Protein AF-A0A3A4ZRZ1-F1 (afdb_monomer_lite)

Sequence (137 aa):
MSGRLPEDVTNHIAVVASYLNRLGYEAIIPQITGAQTPGVPIPANLHELNSEIYASCRNGVRMCDVLFADLTADVPVSIGCDHEIAWAREWGKRIVIAAGLDSPYRHAFILAETDMMLDTRFQAFEYFKDYFKCGSR

Secondary structure (DSSP, 8-state):
------HHHHHHHHHHHHHHHHTT----PPP--STTSTTSPPPTTHHHHHHHHHHHHHHHHHH-SEEEEE--SSS---HHHHHHHHHHHHTT-EEEEE--TT-TT-SHHHHHH-SEEESSHHHHHHHHHHHHHHS--

pLDDT: mean 80.12, std 17.61, range [30.17, 97.62]

Foldseek 3Di:
DLDPPPPVNVVVLVVLCVLLVVLVDHDDDQDDDDCRDPPRPNPPCVPVVVVVSLVSLLVSLLPDQEDEAEQCDPDPDDPVVLVSLVSNQVNVHAYEYADAPPGPCPDPSNVVSHPYYHRHPVVVSVVSNVVVVVPPD

Structure (mmCIF, N/CA/C/O backbone):
data_AF-A0A3A4ZRZ1-F1
#
_entry.id   AF-A0A3A4ZRZ1-F1
#
loop_
_atom_site.group_PDB
_atom_site.id
_atom_site.type_symbol
_atom_site.label_atom_id
_atom_site.label_alt_id
_atom_site.label_comp_id
_atom_site.label_asym_id
_atom_site.label_entity_id
_atom_site.label_seq_id
_atom_site.pdbx_PDB_ins_code
_atom_site.Cartn_x
_atom_site.Cartn_y
_atom_site.Cartn_z
_atom_site.occupancy
_atom_site.B_iso_or_equiv
_atom_site.auth_seq_id
_atom_site.auth_comp_id
_atom_site.auth_asym_id
_atom_site.auth_atom_id
_atom_site.pdbx_PDB_model_num
ATOM 1 N N . MET A 1 1 ? 8.634 -4.375 -21.092 1.00 30.17 1 MET A N 1
ATOM 2 C CA . MET A 1 1 ? 8.647 -2.945 -21.466 1.00 30.17 1 MET A CA 1
ATOM 3 C C . MET A 1 1 ? 9.086 -2.169 -20.234 1.00 30.17 1 MET A C 1
ATOM 5 O O . MET A 1 1 ? 8.353 -2.173 -19.258 1.00 30.17 1 MET A O 1
ATOM 9 N N . SER A 1 2 ? 10.307 -1.628 -20.225 1.00 38.94 2 SER A N 1
ATOM 10 C CA . SER A 1 2 ? 10.837 -0.813 -19.122 1.00 38.94 2 SER A CA 1
ATOM 11 C C . SER A 1 2 ? 10.238 0.590 -19.223 1.00 38.94 2 SER A C 1
ATOM 13 O O . SER A 1 2 ? 10.714 1.425 -19.994 1.00 38.94 2 SER A O 1
ATOM 15 N N . GLY A 1 3 ? 9.112 0.798 -18.548 1.00 31.55 3 GLY A N 1
ATOM 16 C CA . GLY A 1 3 ? 8.435 2.086 -18.508 1.00 31.55 3 GLY A CA 1
ATOM 17 C C . GLY A 1 3 ? 9.064 2.960 -17.436 1.00 31.55 3 GLY A C 1
ATOM 18 O O . GLY A 1 3 ? 9.292 2.489 -16.327 1.00 31.55 3 GLY A O 1
ATOM 19 N N . ARG A 1 4 ? 9.319 4.232 -17.763 1.00 36.66 4 ARG A N 1
ATOM 20 C CA . ARG A 1 4 ? 9.483 5.295 -16.760 1.00 36.66 4 ARG A CA 1
ATOM 21 C C . ARG A 1 4 ? 8.481 5.060 -15.631 1.00 36.66 4 ARG A C 1
ATOM 23 O O . ARG A 1 4 ? 7.328 4.766 -15.934 1.00 36.66 4 ARG A O 1
ATOM 30 N N . LEU A 1 5 ? 8.868 5.287 -14.379 1.00 40.72 5 LEU A N 1
ATOM 31 C CA . LEU A 1 5 ? 7.861 5.725 -13.420 1.00 40.72 5 LEU A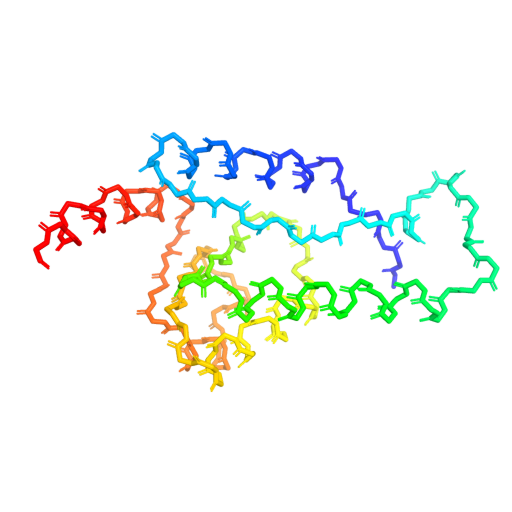 CA 1
ATOM 32 C C . LEU A 1 5 ? 7.418 7.108 -13.914 1.00 40.72 5 LEU A C 1
ATOM 34 O O . LEU A 1 5 ? 8.275 7.990 -14.030 1.00 40.72 5 LEU A O 1
ATOM 38 N N . PRO A 1 6 ? 6.155 7.283 -14.338 1.00 45.28 6 PRO A N 1
ATOM 39 C CA . PRO A 1 6 ? 5.662 8.588 -14.757 1.00 45.28 6 PRO A CA 1
ATOM 40 C C . PRO A 1 6 ? 5.945 9.617 -13.655 1.00 45.28 6 PRO A C 1
ATOM 42 O O . PRO A 1 6 ? 5.890 9.265 -12.476 1.00 45.28 6 PRO A O 1
ATOM 45 N N . GLU A 1 7 ? 6.226 10.880 -13.999 1.00 45.25 7 GLU A N 1
ATOM 46 C CA . GLU A 1 7 ? 6.301 11.977 -13.007 1.00 45.25 7 GLU A CA 1
ATOM 47 C C . GLU A 1 7 ? 5.064 11.982 -12.084 1.00 45.25 7 GLU A C 1
ATOM 49 O O . GLU A 1 7 ? 5.140 12.327 -10.904 1.00 45.25 7 GLU A O 1
ATOM 54 N N . ASP A 1 8 ? 3.947 11.484 -12.609 1.00 54.53 8 ASP A N 1
ATOM 55 C CA . ASP A 1 8 ? 2.673 11.208 -11.961 1.00 54.53 8 ASP A CA 1
ATOM 56 C C . ASP A 1 8 ? 2.802 10.300 -10.722 1.00 54.53 8 ASP A C 1
ATOM 58 O O . ASP A 1 8 ? 2.122 10.547 -9.731 1.00 54.53 8 ASP A O 1
ATOM 62 N N . VAL A 1 9 ? 3.690 9.294 -10.721 1.00 55.94 9 VAL A N 1
ATOM 63 C CA . VAL A 1 9 ? 3.892 8.366 -9.586 1.00 55.94 9 VAL A CA 1
ATOM 64 C C . VAL A 1 9 ? 4.636 9.035 -8.441 1.00 55.94 9 VAL A C 1
ATOM 66 O O . VAL A 1 9 ? 4.231 8.910 -7.288 1.00 55.94 9 VAL A O 1
ATOM 69 N N . THR A 1 10 ? 5.703 9.779 -8.737 1.00 61.59 10 THR A N 1
ATOM 70 C CA . THR A 1 10 ? 6.454 10.512 -7.706 1.00 61.59 10 THR A CA 1
ATOM 71 C C . THR A 1 10 ? 5.575 11.594 -7.080 1.00 61.59 10 THR A C 1
ATOM 73 O O . THR A 1 10 ? 5.542 11.734 -5.856 1.00 61.59 10 THR A O 1
ATOM 76 N N . ASN A 1 11 ? 4.793 12.302 -7.902 1.00 70.69 11 ASN A N 1
ATOM 77 C CA . ASN A 1 11 ? 3.791 13.253 -7.423 1.00 70.69 11 ASN A CA 1
ATOM 78 C C . ASN A 1 11 ? 2.702 12.560 -6.593 1.00 70.69 11 ASN A C 1
ATOM 80 O O . ASN A 1 11 ? 2.311 13.070 -5.545 1.00 70.69 11 ASN A O 1
ATOM 84 N N . HIS A 1 12 ? 2.241 11.384 -7.015 1.00 77.19 12 HIS A N 1
ATOM 85 C CA . HIS A 1 12 ? 1.236 10.605 -6.300 1.00 77.19 12 HIS A CA 1
ATOM 86 C C . HIS A 1 12 ? 1.719 10.177 -4.905 1.00 77.19 12 HIS A C 1
ATOM 88 O O . HIS A 1 12 ? 1.043 10.458 -3.914 1.00 77.19 12 HIS A O 1
ATOM 94 N N . ILE A 1 13 ? 2.910 9.581 -4.808 1.00 80.19 13 ILE A N 1
ATOM 95 C CA . ILE A 1 13 ? 3.507 9.153 -3.535 1.00 80.19 13 ILE A CA 1
ATOM 96 C C . ILE A 1 13 ? 3.734 10.356 -2.615 1.00 80.19 13 ILE A C 1
ATOM 98 O O . ILE A 1 13 ? 3.407 10.295 -1.431 1.00 80.19 13 ILE A O 1
ATOM 102 N N . ALA A 1 14 ? 4.229 11.475 -3.153 1.00 81.12 14 ALA A N 1
ATOM 103 C CA . ALA A 1 14 ? 4.433 12.695 -2.378 1.00 81.12 14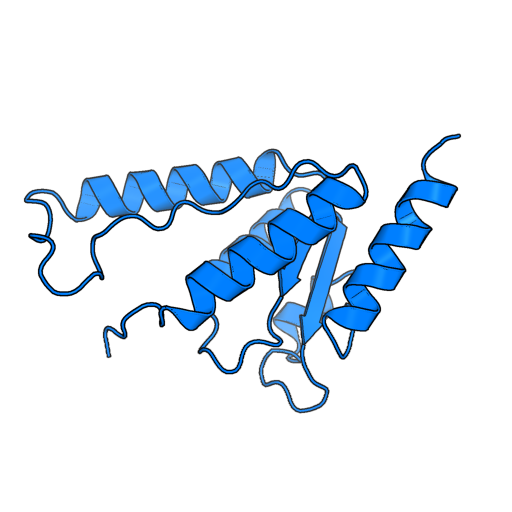 ALA A CA 1
ATOM 104 C C . ALA A 1 14 ? 3.114 13.265 -1.824 1.00 81.12 14 ALA A C 1
ATOM 106 O O . ALA A 1 14 ? 3.065 13.690 -0.669 1.00 81.12 14 ALA A O 1
ATOM 107 N N . VAL A 1 15 ? 2.033 13.244 -2.612 1.00 83.62 15 VAL A N 1
ATOM 108 C CA . VAL A 1 15 ? 0.698 13.683 -2.171 1.00 83.62 15 VAL A CA 1
ATOM 109 C C . VAL A 1 15 ? 0.165 12.783 -1.058 1.00 83.62 15 VAL A C 1
ATOM 111 O O . VAL A 1 15 ? -0.297 13.295 -0.036 1.00 83.62 15 VAL A O 1
ATOM 114 N N . VAL A 1 16 ? 0.260 11.462 -1.226 1.00 87.25 16 VAL A N 1
ATOM 115 C CA . VAL A 1 16 ? -0.173 10.483 -0.217 1.00 87.25 16 VAL A CA 1
ATOM 116 C C . VAL A 1 16 ? 0.616 10.658 1.079 1.00 87.25 16 VAL A C 1
ATOM 118 O O . VAL A 1 16 ? 0.016 10.840 2.138 1.00 87.25 16 VAL A O 1
ATOM 121 N N . ALA A 1 17 ? 1.947 10.691 0.999 1.00 87.81 17 ALA A N 1
ATOM 122 C CA . ALA A 1 17 ? 2.809 10.873 2.160 1.00 87.81 17 ALA A CA 1
ATOM 123 C C . ALA A 1 17 ? 2.546 12.211 2.866 1.00 87.81 17 ALA A C 1
ATOM 125 O O . ALA A 1 17 ? 2.420 12.250 4.086 1.00 87.81 17 ALA A O 1
ATOM 126 N N . SER A 1 18 ? 2.392 13.308 2.115 1.00 88.00 18 SER A N 1
ATOM 127 C CA . SER A 1 18 ? 2.078 14.619 2.694 1.00 88.00 18 SER A CA 1
ATOM 128 C C . SER A 1 18 ? 0.754 14.602 3.459 1.00 88.00 18 SER A C 1
ATOM 130 O O . SER A 1 18 ? 0.665 15.180 4.543 1.00 88.00 18 SER A O 1
ATOM 132 N N . TYR A 1 19 ? -0.266 13.928 2.924 1.00 88.81 19 TYR A N 1
ATOM 133 C CA . TYR A 1 19 ? -1.558 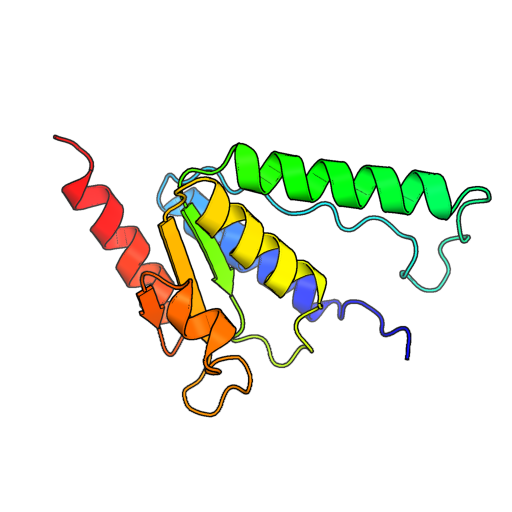13.815 3.591 1.00 88.81 19 TYR A CA 1
ATOM 134 C C . TYR A 1 19 ? -1.471 12.968 4.866 1.00 88.81 19 TYR A C 1
ATOM 136 O O . TYR A 1 19 ? -1.911 13.415 5.924 1.00 88.81 19 TYR A O 1
ATOM 144 N N . LEU A 1 20 ? -0.856 11.785 4.796 1.00 89.69 20 LEU A N 1
ATOM 145 C CA . LEU A 1 20 ? -0.685 10.902 5.954 1.00 89.69 20 LEU A CA 1
ATOM 146 C C . LEU A 1 20 ? 0.148 11.567 7.061 1.00 89.69 20 LEU A C 1
ATOM 148 O O . LEU A 1 20 ? -0.234 11.514 8.229 1.00 89.69 20 LEU A O 1
ATOM 152 N N . ASN A 1 21 ? 1.202 12.300 6.699 1.00 89.06 21 ASN A N 1
ATOM 153 C CA . ASN A 1 21 ? 2.001 13.066 7.656 1.00 89.06 21 ASN A CA 1
ATOM 154 C C . ASN A 1 21 ? 1.173 14.148 8.369 1.00 89.06 21 ASN A C 1
ATOM 156 O O . ASN A 1 21 ? 1.334 14.362 9.569 1.00 89.06 21 ASN A O 1
ATOM 160 N N . ARG A 1 22 ? 0.235 14.810 7.673 1.00 88.88 22 ARG A N 1
ATOM 161 C CA . ARG A 1 22 ? -0.690 15.779 8.301 1.00 88.88 22 ARG A CA 1
ATOM 162 C C . ARG A 1 22 ? -1.670 15.126 9.273 1.00 88.88 22 ARG A C 1
ATOM 164 O O . ARG A 1 22 ? -2.161 15.807 10.168 1.00 88.88 22 ARG A O 1
ATOM 171 N N . LEU A 1 23 ? -1.956 13.839 9.094 1.00 87.50 23 LEU A N 1
ATOM 172 C CA . LEU A 1 23 ? -2.756 13.045 10.024 1.00 87.50 23 LEU A CA 1
ATOM 173 C C . LEU A 1 23 ? -1.940 12.491 11.206 1.00 87.50 23 LEU A C 1
ATOM 175 O O . LEU A 1 23 ? -2.525 11.872 12.087 1.00 87.50 23 LEU A O 1
ATOM 179 N N . GLY A 1 24 ? -0.624 12.728 11.253 1.00 89.56 24 GLY A N 1
ATOM 180 C CA . GLY A 1 24 ? 0.254 12.266 12.332 1.00 89.56 24 GLY A CA 1
ATOM 181 C C . GLY A 1 24 ? 0.911 10.905 12.090 1.00 89.56 24 GLY A C 1
ATOM 182 O O . GLY A 1 24 ? 1.534 10.377 13.006 1.00 89.56 24 GLY A O 1
ATOM 183 N N . TYR A 1 25 ? 0.795 10.337 10.887 1.00 89.81 25 TYR A N 1
ATOM 184 C CA . TYR A 1 25 ? 1.547 9.138 10.506 1.00 89.81 25 TYR A CA 1
ATOM 185 C C . TYR A 1 25 ? 2.976 9.491 10.096 1.00 89.81 25 TYR A C 1
ATOM 187 O O . TYR A 1 25 ? 3.223 10.558 9.541 1.00 89.81 25 TYR A O 1
ATOM 195 N N . GLU A 1 26 ? 3.905 8.562 10.299 1.00 91.56 26 GLU A N 1
ATOM 196 C CA . GLU A 1 26 ? 5.225 8.609 9.675 1.00 91.56 26 GLU A CA 1
ATOM 197 C C . GLU A 1 26 ? 5.202 7.764 8.395 1.00 91.56 26 GLU A C 1
ATOM 199 O O . GLU A 1 26 ? 5.070 6.540 8.443 1.00 91.56 26 GLU A O 1
ATOM 204 N N . ALA A 1 27 ? 5.282 8.413 7.231 1.00 89.38 27 ALA A N 1
ATOM 205 C CA . ALA A 1 27 ? 5.285 7.713 5.950 1.00 89.38 27 ALA A CA 1
ATOM 206 C C . ALA A 1 27 ? 6.681 7.159 5.603 1.00 89.38 27 ALA A C 1
ATOM 208 O O . ALA A 1 27 ? 7.596 7.918 5.278 1.00 89.38 27 ALA A O 1
ATOM 209 N N . ILE A 1 28 ? 6.821 5.829 5.588 1.00 88.88 28 ILE A N 1
ATOM 210 C CA . ILE A 1 28 ? 7.985 5.144 5.008 1.00 88.88 28 ILE A CA 1
ATOM 211 C C . ILE A 1 28 ? 7.753 5.010 3.503 1.00 88.88 28 ILE A C 1
ATOM 213 O O . ILE A 1 28 ? 6.900 4.243 3.060 1.00 88.88 28 ILE A O 1
ATOM 217 N N . ILE A 1 29 ? 8.504 5.774 2.714 1.00 85.06 29 ILE A N 1
ATOM 218 C CA . ILE A 1 29 ? 8.380 5.783 1.256 1.00 85.06 29 ILE A CA 1
ATOM 219 C C . ILE A 1 29 ? 9.409 4.810 0.657 1.00 85.06 29 ILE A C 1
ATOM 221 O O . ILE A 1 29 ? 10.592 4.926 0.991 1.00 85.06 29 ILE A O 1
ATOM 225 N N . PRO A 1 30 ? 9.005 3.879 -0.231 1.00 77.94 30 PRO A N 1
ATOM 226 C CA . PRO A 1 30 ? 9.936 2.992 -0.922 1.00 77.94 30 PRO A CA 1
ATOM 227 C C . PRO A 1 30 ? 11.035 3.774 -1.648 1.00 77.94 30 PRO A C 1
ATOM 229 O O . PRO A 1 30 ? 10.779 4.829 -2.235 1.00 77.94 30 PRO A O 1
ATOM 232 N N . GLN A 1 31 ? 12.266 3.259 -1.637 1.00 69.06 31 GLN A N 1
ATOM 233 C CA . GLN A 1 31 ? 13.336 3.871 -2.418 1.00 69.06 31 GLN A CA 1
ATOM 234 C C . GLN A 1 31 ? 13.083 3.679 -3.912 1.00 69.06 31 GLN A C 1
ATOM 236 O O . GLN A 1 31 ? 13.009 2.560 -4.413 1.00 69.06 31 GLN A O 1
ATOM 241 N N . ILE A 1 32 ? 13.019 4.798 -4.630 1.00 63.22 32 ILE A N 1
ATOM 242 C CA . ILE A 1 32 ? 12.894 4.834 -6.084 1.00 63.22 32 ILE A CA 1
ATOM 243 C C . ILE A 1 32 ? 14.219 5.338 -6.663 1.00 63.22 32 ILE A C 1
ATOM 245 O O . ILE A 1 32 ? 14.354 6.510 -7.011 1.00 63.22 32 ILE A O 1
ATOM 249 N N . THR A 1 33 ? 15.249 4.497 -6.725 1.00 51.91 33 THR A N 1
ATOM 250 C CA . THR A 1 33 ? 16.548 4.902 -7.288 1.00 51.91 33 THR A CA 1
ATOM 251 C C . THR A 1 33 ? 16.711 4.464 -8.746 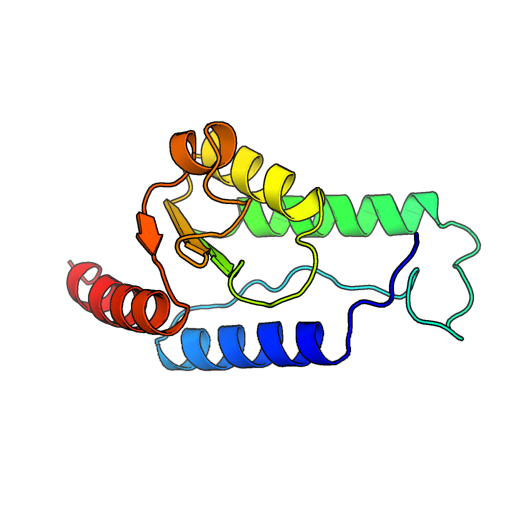1.00 51.91 33 THR A C 1
ATOM 253 O O . THR A 1 33 ? 16.917 3.299 -9.065 1.00 51.91 33 THR A O 1
ATOM 256 N N . GLY A 1 34 ? 16.655 5.458 -9.641 1.00 45.97 34 GLY A N 1
ATOM 257 C CA . GLY A 1 34 ? 17.611 5.742 -10.729 1.00 45.97 34 GLY A CA 1
ATOM 258 C C . GLY A 1 34 ? 17.816 4.769 -11.898 1.00 45.97 34 GLY A C 1
ATOM 259 O O . GLY A 1 34 ? 18.041 5.241 -13.008 1.00 45.97 34 GLY A O 1
ATOM 260 N N . ALA A 1 35 ? 17.726 3.449 -11.724 1.00 45.00 35 ALA A N 1
ATOM 261 C CA . ALA A 1 35 ? 18.036 2.494 -12.798 1.00 45.00 35 ALA A CA 1
ATOM 262 C C . ALA A 1 35 ? 17.031 2.520 -13.967 1.00 45.00 35 ALA A C 1
ATOM 264 O O . ALA A 1 35 ? 17.291 1.930 -15.014 1.00 45.00 35 ALA A O 1
ATOM 265 N N . GLN A 1 36 ? 15.894 3.207 -13.805 1.00 48.25 36 GLN A N 1
ATOM 266 C CA . GLN A 1 36 ? 14.868 3.357 -14.842 1.00 48.25 36 GLN A CA 1
ATOM 267 C C . GLN A 1 36 ? 14.600 4.812 -15.251 1.00 48.25 36 GLN A C 1
ATOM 269 O O . GLN A 1 36 ? 13.677 5.068 -16.025 1.00 48.25 36 GLN A O 1
ATOM 274 N N . THR A 1 37 ? 15.402 5.773 -14.780 1.00 45.22 37 THR A N 1
ATOM 275 C CA . THR A 1 37 ? 15.273 7.176 -15.194 1.00 45.22 37 THR A CA 1
ATOM 276 C C . THR A 1 37 ? 16.051 7.391 -16.498 1.00 45.22 37 THR A C 1
ATOM 278 O O . THR A 1 37 ? 17.275 7.250 -16.503 1.00 45.22 37 THR A O 1
ATOM 281 N N . PRO A 1 38 ? 15.402 7.732 -17.627 1.00 45.22 38 PRO A N 1
ATOM 282 C CA . PRO A 1 38 ? 16.106 7.925 -18.893 1.00 45.22 38 PRO A CA 1
ATOM 283 C C . PRO A 1 38 ? 17.145 9.042 -18.781 1.00 45.22 38 PRO A C 1
ATOM 285 O O . PRO A 1 38 ? 16.823 10.143 -18.345 1.00 45.22 38 PRO A O 1
ATOM 288 N N . GLY A 1 39 ? 18.383 8.760 -19.187 1.00 54.78 39 GLY A N 1
ATOM 289 C CA . GLY A 1 39 ? 19.499 9.707 -19.102 1.00 54.78 39 GLY A CA 1
ATOM 290 C C . GLY A 1 39 ? 20.320 9.612 -17.813 1.00 54.78 39 GLY A C 1
ATOM 291 O O . GLY A 1 39 ? 21.388 10.216 -17.748 1.00 54.78 39 GLY A O 1
ATOM 292 N N . VAL A 1 40 ? 19.889 8.817 -16.827 1.00 56.78 40 VAL A N 1
ATOM 293 C CA . VAL A 1 40 ? 20.760 8.402 -15.721 1.00 56.78 40 VAL A CA 1
ATOM 294 C C . VAL A 1 40 ? 21.581 7.200 -16.198 1.00 56.78 40 VAL A C 1
ATOM 296 O O . VAL A 1 40 ? 20.997 6.230 -16.688 1.00 56.78 40 VAL A O 1
ATOM 299 N N . PRO A 1 41 ? 22.923 7.242 -16.110 1.00 60.91 41 PRO A N 1
ATOM 300 C CA . PRO A 1 41 ? 23.751 6.091 -16.437 1.00 60.91 41 PRO A CA 1
ATOM 301 C C . PRO A 1 41 ? 23.301 4.876 -15.626 1.00 60.91 41 PRO A C 1
ATOM 303 O O . PRO A 1 41 ? 23.197 4.953 -14.401 1.00 60.91 41 PRO A O 1
ATOM 306 N N . ILE A 1 42 ? 23.046 3.757 -16.309 1.00 64.62 42 ILE A N 1
ATOM 307 C CA . ILE A 1 42 ? 22.808 2.484 -15.627 1.00 64.62 42 ILE A CA 1
ATOM 308 C C . ILE A 1 42 ? 24.063 2.204 -14.791 1.00 64.62 42 ILE A C 1
ATOM 310 O O . ILE A 1 42 ? 25.166 2.214 -15.350 1.00 64.62 42 ILE A O 1
ATOM 314 N N . PRO A 1 43 ? 23.934 1.993 -13.471 1.00 66.81 43 PRO A N 1
ATOM 315 C CA . PRO A 1 43 ? 25.091 1.738 -12.636 1.00 66.81 43 PRO A CA 1
ATOM 316 C C . PRO A 1 43 ? 25.836 0.505 -13.143 1.00 66.81 43 PRO A C 1
ATOM 318 O O . PRO A 1 43 ? 25.219 -0.484 -13.542 1.00 66.81 43 PRO A O 1
ATOM 321 N N . ALA A 1 44 ? 27.169 0.548 -13.077 1.00 69.69 44 ALA A N 1
ATOM 322 C CA . ALA A 1 44 ? 28.021 -0.568 -13.484 1.00 69.69 44 ALA A CA 1
ATOM 323 C C . ALA A 1 44 ? 27.675 -1.876 -12.744 1.00 69.69 44 ALA A C 1
ATOM 325 O O . ALA A 1 44 ? 27.902 -2.957 -13.281 1.00 69.69 44 ALA A O 1
ATOM 326 N N . ASN A 1 45 ? 27.075 -1.773 -11.550 1.00 79.06 45 ASN A N 1
ATOM 327 C CA . ASN A 1 45 ? 26.579 -2.904 -10.780 1.00 79.06 45 ASN A CA 1
ATOM 328 C C . ASN A 1 45 ? 25.062 -2.833 -10.533 1.00 79.06 45 ASN A C 1
ATOM 330 O O . ASN A 1 45 ? 24.585 -2.596 -9.424 1.00 79.06 45 ASN A O 1
ATOM 334 N N . LEU A 1 46 ? 24.282 -3.035 -11.599 1.00 76.75 46 LEU A N 1
ATOM 335 C CA . LEU A 1 46 ? 22.816 -3.062 -11.542 1.00 76.75 46 LEU A CA 1
ATOM 336 C C . LEU A 1 46 ? 22.272 -4.118 -10.558 1.00 76.75 46 LEU A C 1
ATOM 338 O O . LEU A 1 46 ? 21.211 -3.925 -9.970 1.00 76.75 46 LEU A O 1
ATOM 342 N N . HIS A 1 47 ? 22.984 -5.233 -10.377 1.00 77.88 47 HIS A N 1
ATOM 343 C CA . HIS A 1 47 ? 22.569 -6.298 -9.465 1.00 77.88 47 HIS A CA 1
ATOM 344 C C . HIS A 1 47 ? 22.646 -5.867 -7.996 1.00 77.88 47 HIS A C 1
ATOM 346 O O . HIS A 1 47 ? 21.694 -6.099 -7.248 1.00 77.88 47 HIS A O 1
ATOM 352 N N . GLU A 1 48 ? 23.737 -5.210 -7.595 1.00 79.31 48 GLU A N 1
ATOM 353 C CA . GLU A 1 48 ? 23.884 -4.661 -6.241 1.00 79.31 48 GLU A CA 1
ATOM 354 C C . GLU A 1 48 ? 22.830 -3.590 -5.965 1.00 79.31 48 GLU A C 1
ATOM 356 O O . GLU A 1 48 ? 22.112 -3.705 -4.974 1.00 79.31 48 GLU A O 1
ATOM 361 N N . LEU A 1 49 ? 22.628 -2.638 -6.886 1.00 78.94 49 LEU A N 1
ATOM 362 C CA . LEU A 1 49 ? 21.599 -1.606 -6.717 1.00 78.94 49 LEU A CA 1
ATOM 363 C C . LEU A 1 49 ? 20.196 -2.214 -6.548 1.00 78.94 49 LEU A C 1
ATOM 365 O O . LEU A 1 49 ? 19.456 -1.832 -5.645 1.00 78.94 49 LEU A O 1
ATOM 369 N N . ASN A 1 50 ? 19.819 -3.180 -7.391 1.00 81.94 50 ASN A N 1
ATOM 370 C CA . ASN A 1 50 ? 18.514 -3.836 -7.272 1.00 81.94 50 ASN A CA 1
ATOM 371 C C . ASN A 1 50 ? 18.379 -4.609 -5.950 1.00 81.94 50 ASN A C 1
ATOM 373 O O . ASN A 1 50 ? 17.293 -4.652 -5.375 1.00 81.94 50 ASN A O 1
ATOM 377 N N . SER A 1 51 ? 19.471 -5.199 -5.458 1.00 82.88 51 SER A N 1
ATOM 378 C CA . SER A 1 51 ? 19.498 -5.906 -4.173 1.00 82.88 51 SER A CA 1
ATOM 379 C C . SER A 1 51 ? 19.340 -4.947 -2.991 1.00 82.88 51 SER A C 1
ATOM 381 O O . SER A 1 51 ? 18.613 -5.257 -2.048 1.00 82.88 51 SER A O 1
ATOM 383 N N . GLU A 1 52 ? 19.956 -3.766 -3.056 1.00 83.12 52 GLU A N 1
ATOM 384 C CA . GLU A 1 52 ? 19.797 -2.704 -2.058 1.00 83.12 52 GLU A CA 1
ATOM 385 C C . GLU A 1 52 ? 18.370 -2.150 -2.041 1.00 83.12 52 GLU A C 1
ATOM 387 O O . GLU A 1 52 ? 17.778 -2.046 -0.967 1.00 83.12 52 GLU A O 1
ATOM 392 N N . ILE A 1 53 ? 17.782 -1.870 -3.211 1.00 82.94 53 ILE A N 1
ATOM 393 C CA . ILE A 1 53 ? 16.384 -1.422 -3.328 1.00 82.94 53 ILE A CA 1
ATOM 394 C C . ILE A 1 53 ? 15.444 -2.475 -2.742 1.00 82.94 53 ILE A C 1
ATOM 396 O O . ILE A 1 53 ? 14.586 -2.154 -1.919 1.00 82.94 53 ILE A O 1
ATOM 400 N N . TYR A 1 54 ? 15.630 -3.741 -3.123 1.00 87.38 54 TYR A N 1
ATOM 401 C CA . TYR A 1 54 ? 14.835 -4.851 -2.607 1.00 87.38 54 TYR A CA 1
ATOM 402 C C . TYR A 1 54 ? 14.936 -4.952 -1.081 1.00 87.38 54 TYR A C 1
ATOM 404 O O . TYR A 1 54 ? 13.918 -5.031 -0.393 1.00 87.38 54 TYR A O 1
ATOM 412 N N . ALA A 1 55 ? 16.154 -4.907 -0.533 1.00 88.75 55 ALA A N 1
ATOM 413 C CA . ALA A 1 55 ? 16.380 -4.954 0.907 1.00 88.75 55 ALA A CA 1
ATOM 414 C C . ALA A 1 55 ? 15.774 -3.740 1.627 1.00 88.75 55 ALA A C 1
ATOM 416 O O . ALA A 1 55 ? 15.184 -3.897 2.696 1.00 88.75 55 ALA A O 1
ATOM 417 N N . SER A 1 56 ? 15.880 -2.548 1.037 1.00 87.94 56 SER A N 1
ATOM 418 C CA . SER A 1 56 ? 15.311 -1.310 1.570 1.00 87.94 56 SER A CA 1
ATOM 419 C C . SER A 1 56 ? 13.784 -1.380 1.648 1.00 87.94 56 SER A C 1
ATOM 421 O O . SER A 1 56 ? 13.230 -1.178 2.728 1.00 87.94 56 SER A O 1
ATOM 423 N N . CYS A 1 57 ? 13.107 -1.764 0.560 1.00 90.88 57 CYS A N 1
ATOM 424 C CA . CYS A 1 57 ? 11.645 -1.894 0.529 1.00 90.88 57 CYS A CA 1
ATOM 425 C C . CYS A 1 57 ? 11.173 -2.969 1.517 1.00 90.88 57 CYS A C 1
ATOM 427 O O . CYS A 1 57 ? 10.292 -2.726 2.341 1.00 90.88 57 CYS A O 1
ATOM 429 N N . ARG A 1 58 ? 11.847 -4.127 1.529 1.00 93.88 58 ARG A N 1
ATOM 430 C CA . ARG A 1 58 ? 11.572 -5.215 2.473 1.00 93.88 58 ARG A CA 1
ATOM 431 C C . ARG A 1 58 ? 11.702 -4.768 3.933 1.00 93.88 58 ARG A C 1
ATOM 433 O O . ARG A 1 58 ? 10.864 -5.113 4.764 1.00 93.88 58 ARG A O 1
ATOM 440 N N . ASN A 1 59 ? 12.742 -4.002 4.258 1.00 93.62 59 ASN A N 1
ATOM 441 C CA . ASN A 1 59 ? 12.928 -3.452 5.600 1.00 93.62 59 ASN A CA 1
ATOM 442 C C . ASN A 1 59 ? 11.868 -2.395 5.936 1.00 93.62 59 ASN A C 1
ATOM 444 O O . ASN A 1 59 ? 11.373 -2.393 7.060 1.00 93.62 59 ASN A O 1
ATOM 448 N N . GLY A 1 60 ? 11.467 -1.562 4.973 1.00 93.62 60 GLY A N 1
ATOM 449 C CA . GLY A 1 60 ? 10.377 -0.600 5.143 1.00 93.62 60 GLY A CA 1
ATOM 450 C C . GLY A 1 60 ? 9.062 -1.276 5.536 1.00 93.62 60 GLY A C 1
ATOM 451 O O . GLY A 1 60 ? 8.469 -0.917 6.552 1.00 93.62 60 GLY A O 1
ATOM 452 N N . VAL A 1 61 ? 8.672 -2.337 4.821 1.00 95.69 61 VAL A N 1
ATOM 453 C CA . VAL A 1 61 ? 7.483 -3.145 5.158 1.00 95.69 61 VAL A CA 1
ATOM 454 C C . VAL A 1 61 ? 7.617 -3.808 6.534 1.00 95.69 61 VAL A C 1
ATOM 456 O O . VAL A 1 61 ? 6.653 -3.936 7.287 1.00 95.69 61 VAL A O 1
ATOM 459 N N . ARG A 1 62 ? 8.829 -4.218 6.920 1.00 96.00 62 ARG A N 1
ATOM 460 C CA . ARG A 1 62 ? 9.070 -4.804 8.245 1.00 96.00 62 ARG A CA 1
ATOM 461 C C . ARG A 1 62 ? 8.875 -3.782 9.366 1.00 96.00 62 ARG A C 1
ATOM 463 O O . ARG A 1 62 ? 8.407 -4.155 10.445 1.00 96.00 62 ARG A O 1
ATOM 470 N N . MET A 1 63 ? 9.249 -2.531 9.122 1.00 95.06 63 MET A N 1
ATOM 471 C CA . MET A 1 63 ? 9.214 -1.446 10.102 1.00 95.06 63 MET A CA 1
ATOM 472 C C . MET A 1 63 ? 7.844 -0.779 10.234 1.00 95.06 63 MET A C 1
ATOM 474 O O . MET A 1 63 ? 7.569 -0.229 11.292 1.00 95.06 63 MET A O 1
ATOM 478 N N . CYS A 1 64 ? 6.984 -0.827 9.214 1.00 95.00 64 CYS A N 1
ATOM 479 C CA . CYS A 1 64 ? 5.670 -0.192 9.293 1.00 95.00 64 CYS A CA 1
ATOM 480 C C . CYS A 1 64 ? 4.701 -0.955 10.212 1.00 95.00 64 CYS A C 1
ATOM 482 O O . CYS A 1 64 ? 4.786 -2.178 10.350 1.00 95.00 64 CYS A O 1
ATOM 484 N N . ASP A 1 65 ? 3.721 -0.249 10.772 1.00 94.50 65 ASP A N 1
ATOM 485 C CA . ASP A 1 65 ? 2.567 -0.855 11.457 1.00 94.50 65 ASP A CA 1
ATOM 486 C C . ASP A 1 65 ? 1.428 -1.183 10.481 1.00 94.50 65 ASP A C 1
ATOM 488 O O . ASP A 1 65 ? 0.714 -2.179 10.626 1.00 94.50 65 ASP A O 1
ATOM 492 N N . VAL A 1 66 ? 1.285 -0.339 9.456 1.00 95.06 66 VAL A N 1
ATOM 493 C CA . VAL A 1 66 ? 0.271 -0.440 8.409 1.00 95.06 66 VAL A CA 1
ATOM 494 C C . VAL A 1 66 ? 0.950 -0.313 7.050 1.00 95.06 66 VAL A C 1
ATOM 496 O O . VAL A 1 66 ? 1.655 0.664 6.802 1.00 95.06 66 VAL A O 1
ATOM 499 N N . LEU A 1 67 ? 0.703 -1.275 6.164 1.00 96.06 67 LEU A N 1
ATOM 500 C CA . LEU A 1 67 ? 1.000 -1.148 4.744 1.00 96.06 67 LEU A CA 1
ATOM 501 C C . LEU A 1 67 ? -0.201 -0.486 4.062 1.00 96.06 67 LEU A C 1
ATOM 503 O O . LEU A 1 67 ? -1.311 -1.023 4.094 1.00 96.06 67 LEU A O 1
ATOM 507 N N . PHE A 1 68 ? 0.026 0.667 3.433 1.00 94.62 68 PHE A N 1
ATOM 508 C CA . PHE A 1 68 ? -0.960 1.306 2.568 1.00 94.62 68 PHE A CA 1
ATOM 509 C C . PHE A 1 68 ? -0.540 1.180 1.105 1.00 94.62 68 PHE A C 1
ATOM 511 O O . PHE A 1 68 ? 0.449 1.787 0.695 1.00 94.62 68 PHE A O 1
ATOM 518 N N . ALA A 1 69 ? -1.304 0.418 0.324 1.00 92.44 69 ALA A N 1
ATOM 519 C CA . ALA A 1 69 ? -1.102 0.292 -1.113 1.00 92.44 69 ALA A CA 1
ATOM 520 C C . ALA A 1 69 ? -2.165 1.109 -1.861 1.00 92.44 69 ALA A C 1
ATOM 522 O O . ALA A 1 69 ? -3.342 0.741 -1.916 1.00 92.44 69 ALA A O 1
ATOM 523 N N . ASP A 1 70 ? -1.755 2.242 -2.427 1.00 90.50 70 ASP A N 1
ATOM 524 C CA . ASP A 1 70 ? -2.624 3.052 -3.274 1.00 90.50 70 ASP A CA 1
ATOM 525 C C . ASP A 1 70 ? -2.501 2.617 -4.737 1.00 90.50 70 ASP A C 1
ATOM 527 O O . ASP A 1 70 ? -1.610 3.032 -5.476 1.00 90.50 70 ASP A O 1
ATOM 531 N N . LEU A 1 71 ? -3.428 1.758 -5.146 1.00 87.94 71 LEU A N 1
ATOM 532 C CA . LEU A 1 71 ? -3.532 1.193 -6.487 1.00 87.94 71 LEU A CA 1
ATOM 533 C C . LEU A 1 71 ? -4.603 1.921 -7.318 1.00 87.94 71 LEU A C 1
ATOM 535 O O . LEU A 1 71 ? -5.149 1.364 -8.270 1.00 87.94 71 LEU A O 1
ATOM 539 N N . THR A 1 72 ? -4.954 3.155 -6.932 1.00 85.94 72 THR A N 1
ATOM 540 C CA . THR A 1 72 ? -5.908 4.001 -7.672 1.00 85.94 72 THR A CA 1
ATOM 541 C C . THR A 1 72 ? -5.257 4.825 -8.773 1.00 85.94 72 THR A C 1
ATOM 543 O O . THR A 1 72 ? -5.960 5.470 -9.546 1.00 85.94 72 THR A O 1
ATOM 546 N N . ALA A 1 73 ? -3.925 4.868 -8.822 1.00 71.81 73 ALA A N 1
ATOM 547 C CA . ALA A 1 73 ? -3.225 5.491 -9.931 1.00 71.81 73 ALA A CA 1
ATOM 548 C C . ALA A 1 73 ? -3.430 4.648 -11.200 1.00 71.81 73 ALA A C 1
ATOM 550 O O . ALA A 1 73 ? -3.294 3.428 -11.149 1.00 71.81 73 ALA A O 1
ATOM 551 N N . ASP A 1 74 ? -3.667 5.294 -12.346 1.00 62.94 74 ASP A N 1
ATOM 552 C CA . ASP A 1 74 ? -3.737 4.654 -13.676 1.00 62.94 74 ASP A CA 1
ATOM 553 C C . ASP A 1 74 ? -2.356 4.176 -14.174 1.00 62.94 74 ASP A C 1
ATOM 555 O O . ASP A 1 74 ? -2.043 4.179 -15.366 1.00 62.94 74 ASP A O 1
ATOM 559 N N . VAL A 1 75 ? -1.484 3.797 -13.245 1.00 63.88 75 VAL A N 1
ATOM 560 C CA . VAL A 1 75 ? -0.130 3.342 -13.510 1.00 63.88 75 VAL A CA 1
ATOM 561 C C . VAL A 1 75 ? -0.097 1.843 -13.251 1.00 63.88 75 VAL A C 1
ATOM 563 O O . VAL A 1 75 ? -0.627 1.399 -12.232 1.00 63.88 75 VAL A O 1
ATOM 566 N N . PRO A 1 76 ? 0.529 1.045 -14.133 1.00 62.31 76 PRO A N 1
ATOM 567 C CA . PRO A 1 76 ? 0.702 -0.374 -13.882 1.00 62.31 76 PRO A CA 1
ATOM 568 C C . PRO A 1 76 ? 1.392 -0.579 -12.532 1.00 62.31 76 PRO A C 1
ATOM 570 O O . PRO A 1 76 ? 2.557 -0.217 -12.358 1.00 62.31 76 PRO A O 1
ATOM 573 N N . VAL A 1 77 ? 0.666 -1.152 -11.576 1.00 63.81 77 VAL A N 1
ATOM 574 C CA . VAL A 1 77 ? 1.229 -1.578 -10.298 1.00 63.81 77 VAL A CA 1
ATOM 575 C C . VAL A 1 77 ? 2.339 -2.573 -10.585 1.00 63.81 77 VAL A C 1
ATOM 577 O O . VAL A 1 77 ? 2.192 -3.501 -11.387 1.00 63.81 77 VAL A O 1
ATOM 580 N N . SER A 1 78 ? 3.486 -2.334 -9.961 1.00 69.19 78 SER A N 1
ATOM 581 C CA . SER A 1 78 ? 4.638 -3.204 -10.129 1.00 69.19 78 SER A CA 1
ATOM 582 C C . SER A 1 78 ? 4.418 -4.520 -9.381 1.00 69.19 78 SER A C 1
ATOM 584 O O . SER A 1 78 ? 3.836 -4.525 -8.300 1.00 69.19 78 SER A O 1
ATOM 586 N N . ILE A 1 79 ? 4.989 -5.611 -9.898 1.00 80.00 79 ILE A N 1
ATOM 587 C CA . ILE A 1 79 ? 5.122 -6.901 -9.187 1.00 80.00 79 ILE A CA 1
ATOM 588 C C . ILE A 1 79 ? 5.720 -6.708 -7.775 1.00 80.00 79 ILE A C 1
ATOM 590 O O . ILE A 1 79 ? 5.461 -7.496 -6.869 1.00 80.00 79 ILE A O 1
ATOM 594 N N . GLY A 1 80 ? 6.497 -5.636 -7.569 1.00 83.44 80 GLY A N 1
ATOM 595 C CA . GLY A 1 80 ? 7.016 -5.256 -6.258 1.00 83.44 80 GLY A CA 1
ATOM 596 C C . GLY A 1 80 ? 5.924 -4.982 -5.221 1.00 83.44 80 GLY A C 1
ATOM 597 O O . GLY A 1 80 ? 6.089 -5.387 -4.079 1.00 83.44 80 GLY A O 1
ATOM 598 N N . CYS A 1 81 ? 4.789 -4.393 -5.609 1.00 86.81 81 CYS A N 1
ATOM 599 C CA . CYS A 1 81 ? 3.706 -4.097 -4.669 1.00 86.81 81 CYS A CA 1
ATOM 600 C C . CYS A 1 81 ? 3.020 -5.379 -4.170 1.00 86.81 81 CYS A C 1
ATOM 602 O O . CYS A 1 81 ? 2.756 -5.516 -2.979 1.00 86.81 81 CYS A O 1
ATOM 604 N N . ASP A 1 82 ? 2.825 -6.367 -5.049 1.00 89.06 82 ASP A N 1
ATOM 605 C CA . ASP A 1 82 ? 2.291 -7.679 -4.660 1.00 89.06 82 ASP A CA 1
ATOM 606 C C . ASP A 1 82 ? 3.225 -8.387 -3.662 1.00 89.06 82 ASP A C 1
ATOM 608 O O . ASP A 1 82 ? 2.774 -8.989 -2.687 1.00 89.06 82 ASP A O 1
ATOM 612 N N . HIS A 1 83 ? 4.543 -8.277 -3.871 1.00 91.88 83 HIS A N 1
ATOM 613 C CA . HIS A 1 83 ? 5.543 -8.792 -2.931 1.00 91.88 83 HIS A CA 1
ATOM 614 C C . HIS A 1 83 ? 5.485 -8.078 -1.574 1.00 91.88 83 HIS A C 1
ATOM 616 O O . HIS A 1 83 ? 5.561 -8.731 -0.534 1.00 91.88 83 HIS A O 1
ATOM 622 N N . GLU A 1 84 ? 5.332 -6.754 -1.570 1.00 94.19 84 GLU A N 1
ATOM 623 C CA . GLU A 1 84 ? 5.210 -5.959 -0.346 1.00 94.19 84 GLU A CA 1
ATOM 624 C C . GLU A 1 84 ? 3.947 -6.326 0.446 1.00 94.19 84 GLU A C 1
ATOM 626 O O . GLU A 1 84 ? 4.016 -6.470 1.668 1.00 94.19 84 GLU A O 1
ATOM 631 N N . ILE A 1 85 ? 2.823 -6.560 -0.238 1.00 94.88 85 ILE A N 1
ATOM 632 C CA . ILE A 1 85 ? 1.569 -7.034 0.368 1.00 94.88 85 ILE A CA 1
ATOM 633 C C . ILE A 1 85 ? 1.759 -8.417 1.000 1.00 94.88 85 ILE A C 1
ATOM 635 O O . ILE A 1 85 ? 1.375 -8.626 2.153 1.00 94.88 85 ILE A O 1
ATOM 639 N N . ALA A 1 86 ? 2.409 -9.344 0.294 1.00 94.69 86 ALA A N 1
ATOM 640 C CA . ALA A 1 86 ? 2.693 -10.673 0.827 1.00 94.69 86 ALA A CA 1
ATOM 641 C C . ALA A 1 86 ? 3.588 -10.618 2.082 1.00 94.69 86 ALA A C 1
ATOM 643 O O . ALA A 1 86 ? 3.297 -11.280 3.079 1.00 94.69 86 ALA A O 1
ATOM 644 N N . TRP A 1 87 ? 4.641 -9.791 2.084 1.00 96.56 87 TRP A N 1
ATOM 645 C CA . TRP A 1 87 ? 5.490 -9.605 3.270 1.00 96.56 87 TRP A CA 1
ATOM 646 C C . TRP A 1 87 ? 4.737 -8.982 4.441 1.00 96.56 87 TRP A C 1
ATOM 648 O O . TRP A 1 87 ? 4.895 -9.422 5.581 1.00 96.56 87 TRP A O 1
ATOM 658 N N . ALA A 1 88 ? 3.915 -7.966 4.173 1.00 97.38 88 ALA A N 1
ATOM 659 C CA . ALA A 1 88 ? 3.092 -7.329 5.190 1.00 97.38 88 ALA A CA 1
ATOM 660 C C . ALA A 1 88 ? 2.182 -8.359 5.867 1.00 97.38 88 ALA A C 1
ATOM 662 O O . ALA A 1 88 ? 2.103 -8.394 7.097 1.00 97.38 88 ALA A O 1
ATOM 663 N N . ARG A 1 89 ? 1.582 -9.264 5.085 1.00 96.75 89 ARG A N 1
ATOM 664 C CA . ARG A 1 89 ? 0.771 -10.348 5.628 1.00 96.75 89 ARG A CA 1
ATOM 665 C C . ARG A 1 89 ? 1.588 -11.285 6.500 1.00 96.75 89 ARG A C 1
ATOM 667 O O . ARG A 1 89 ? 1.197 -11.556 7.635 1.00 96.75 89 ARG A O 1
ATOM 674 N N . GLU A 1 90 ? 2.699 -11.787 5.967 1.00 96.75 90 GLU A N 1
ATOM 675 C CA . GLU A 1 90 ? 3.573 -12.740 6.655 1.00 96.75 90 GLU A CA 1
ATOM 676 C C . GLU A 1 90 ? 4.017 -12.201 8.023 1.00 96.75 90 GLU A C 1
ATOM 678 O O . GLU A 1 90 ? 4.137 -12.954 8.990 1.00 96.75 90 GLU A O 1
ATOM 683 N N . TRP A 1 91 ? 4.218 -10.886 8.132 1.00 97.62 91 TRP A N 1
ATOM 684 C CA . TRP A 1 91 ? 4.652 -10.228 9.366 1.00 97.62 91 TRP A CA 1
ATOM 685 C C . TRP A 1 91 ? 3.520 -9.614 10.191 1.00 97.62 91 TRP A C 1
ATOM 687 O O . TRP A 1 91 ? 3.799 -8.850 11.117 1.00 97.62 91 TRP A O 1
ATOM 697 N N . GLY A 1 92 ? 2.263 -9.948 9.887 1.00 96.88 92 GLY A N 1
ATOM 698 C CA . GLY A 1 92 ? 1.099 -9.538 10.674 1.00 96.88 92 GLY A CA 1
ATOM 699 C C . GLY A 1 92 ? 0.837 -8.032 10.661 1.00 96.88 92 GLY A C 1
ATOM 700 O O . GLY A 1 92 ? 0.329 -7.491 11.642 1.00 96.88 92 GLY A O 1
ATOM 701 N N . LYS A 1 93 ? 1.219 -7.341 9.585 1.00 95.88 93 LYS A N 1
ATOM 702 C CA . LYS A 1 93 ? 0.943 -5.914 9.401 1.00 95.88 93 LYS A CA 1
ATOM 703 C C . LYS A 1 93 ? -0.504 -5.718 8.972 1.00 95.88 93 LYS A C 1
ATOM 705 O O . LYS A 1 93 ? -1.063 -6.560 8.274 1.00 95.88 93 LYS A O 1
ATOM 710 N N . ARG A 1 94 ? -1.090 -4.577 9.342 1.00 95.69 94 ARG A N 1
ATOM 711 C CA . ARG A 1 94 ? -2.396 -4.175 8.810 1.00 95.69 94 ARG A CA 1
ATOM 712 C C . ARG A 1 94 ? -2.232 -3.799 7.339 1.00 95.69 94 ARG A C 1
ATOM 714 O O . ARG A 1 94 ? -1.375 -2.978 7.025 1.00 95.69 94 ARG A O 1
ATOM 721 N N . ILE A 1 95 ? -3.061 -4.342 6.456 1.00 96.81 95 ILE A N 1
ATOM 722 C CA . ILE 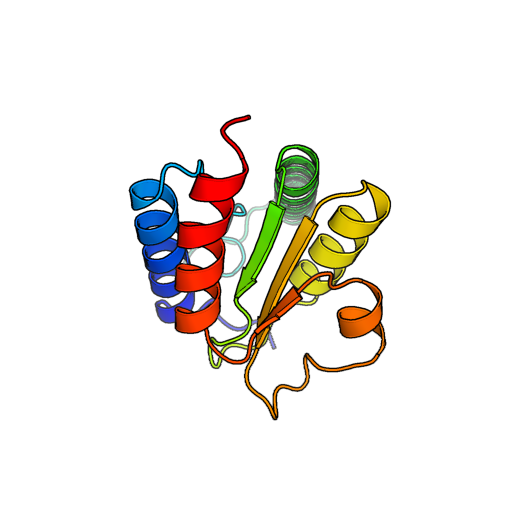A 1 95 ? -3.012 -4.063 5.017 1.00 96.81 95 ILE A CA 1
ATOM 723 C C . ILE A 1 95 ? -4.260 -3.287 4.601 1.00 96.81 95 ILE A C 1
ATOM 725 O O . ILE A 1 95 ? -5.386 -3.785 4.683 1.00 96.81 95 ILE A O 1
ATOM 729 N N . VAL A 1 96 ? -4.050 -2.054 4.141 1.00 96.31 96 VAL A N 1
ATOM 730 C CA . VAL A 1 96 ? -5.092 -1.185 3.587 1.00 96.31 96 VAL A CA 1
ATOM 731 C C . VAL A 1 96 ? -4.783 -0.952 2.118 1.00 96.31 96 VAL A C 1
ATOM 733 O O . VAL A 1 96 ? -3.684 -0.520 1.774 1.00 96.31 96 VAL A O 1
ATOM 736 N N . ILE A 1 97 ? -5.756 -1.207 1.252 1.00 94.56 97 ILE A N 1
ATOM 737 C CA . ILE A 1 97 ? -5.615 -1.017 -0.189 1.00 94.56 97 ILE A CA 1
ATOM 738 C C . ILE A 1 97 ? -6.696 -0.070 -0.685 1.00 94.56 97 ILE A C 1
ATOM 740 O O . ILE A 1 97 ? -7.867 -0.212 -0.337 1.00 94.56 97 ILE A O 1
ATOM 744 N N . ALA A 1 98 ? -6.300 0.890 -1.516 1.00 93.06 98 ALA A N 1
ATOM 745 C CA . ALA A 1 98 ? -7.223 1.681 -2.317 1.00 93.06 98 ALA A CA 1
ATOM 746 C C . ALA A 1 98 ? -7.115 1.228 -3.777 1.00 93.06 98 ALA A C 1
ATOM 748 O O . ALA A 1 98 ? -6.057 1.357 -4.381 1.00 93.06 98 ALA A O 1
ATOM 749 N N . ALA A 1 99 ? -8.192 0.701 -4.352 1.00 91.31 99 ALA A N 1
ATOM 750 C CA . ALA A 1 99 ? -8.238 0.249 -5.738 1.00 91.31 99 ALA A CA 1
ATOM 751 C C . ALA A 1 99 ? -9.653 0.433 -6.294 1.00 91.31 99 ALA A C 1
ATOM 753 O O . ALA A 1 99 ? -10.622 0.047 -5.639 1.00 91.31 99 ALA A O 1
ATOM 754 N N . GLY A 1 100 ? -9.787 0.969 -7.511 1.00 89.12 100 GLY A N 1
ATOM 755 C CA . GLY A 1 100 ? -11.095 1.142 -8.161 1.00 89.12 100 GLY A CA 1
ATOM 756 C C . GLY A 1 100 ? -11.896 -0.166 -8.252 1.00 89.12 100 GLY A C 1
ATOM 757 O O . GLY A 1 100 ? -11.322 -1.253 -8.197 1.00 89.12 100 GLY A O 1
ATOM 758 N N . LEU A 1 101 ? -13.223 -0.083 -8.383 1.00 87.38 101 LEU A N 1
ATOM 759 C CA . LEU A 1 101 ? -14.104 -1.264 -8.400 1.00 87.38 101 LEU A CA 1
ATOM 760 C C . LEU A 1 101 ? -13.773 -2.253 -9.526 1.00 87.38 101 LEU A C 1
ATOM 762 O O . LEU A 1 101 ? -13.774 -3.459 -9.295 1.00 87.38 101 LEU A O 1
ATOM 766 N N . ASP A 1 102 ? -13.415 -1.737 -10.698 1.00 86.88 102 ASP A N 1
ATOM 767 C CA . ASP A 1 102 ? -13.023 -2.536 -11.865 1.00 86.88 102 ASP A CA 1
ATOM 768 C C . ASP A 1 102 ? -11.505 -2.780 -11.926 1.00 86.88 102 ASP A C 1
ATOM 770 O O . ASP A 1 102 ? -10.962 -3.185 -12.955 1.00 86.88 102 ASP A O 1
ATOM 774 N N . SER A 1 103 ? -10.791 -2.494 -10.832 1.00 85.25 103 SER A N 1
ATOM 775 C CA . SER A 1 103 ? -9.344 -2.641 -10.782 1.00 85.25 103 SER A CA 1
ATOM 776 C C . SER A 1 103 ? -8.943 -4.112 -10.925 1.00 85.25 103 SER A C 1
ATOM 778 O O . SER A 1 103 ? -9.464 -4.960 -10.191 1.00 85.25 103 SER A O 1
ATOM 780 N N . PRO A 1 104 ? -7.950 -4.432 -11.778 1.00 85.31 104 PRO A N 1
ATOM 781 C CA . PRO A 1 104 ? -7.435 -5.792 -11.882 1.00 85.31 104 PRO A CA 1
ATOM 782 C C . PRO A 1 104 ? -6.838 -6.284 -10.559 1.00 85.31 104 PRO A C 1
ATOM 784 O O . PRO A 1 104 ? -6.760 -7.488 -10.355 1.00 85.31 104 PRO A O 1
ATOM 787 N N . TYR A 1 105 ? -6.476 -5.378 -9.642 1.00 85.88 105 TYR A N 1
ATOM 788 C CA . TYR A 1 105 ? -5.914 -5.692 -8.326 1.00 85.88 105 TYR A CA 1
ATOM 789 C C . TYR A 1 105 ? -6.949 -6.232 -7.334 1.00 85.88 105 TYR A C 1
ATOM 791 O O . TYR A 1 105 ? -6.591 -6.697 -6.257 1.00 85.88 105 TYR A O 1
ATOM 799 N N . ARG A 1 106 ? -8.238 -6.257 -7.693 1.00 87.88 106 ARG A N 1
ATOM 800 C CA . ARG A 1 106 ? -9.291 -6.940 -6.925 1.00 87.88 106 ARG A CA 1
ATOM 801 C C . ARG A 1 106 ? -9.371 -8.429 -7.269 1.00 87.88 106 ARG A C 1
ATOM 803 O O . ARG A 1 106 ? -10.448 -8.970 -7.505 1.00 87.88 106 ARG A O 1
ATOM 810 N N . HIS A 1 107 ? -8.225 -9.103 -7.299 1.00 88.25 107 HIS A N 1
ATOM 811 C CA . HIS A 1 107 ? -8.142 -10.546 -7.519 1.00 88.25 107 HIS A CA 1
ATOM 812 C C . HIS A 1 107 ? -7.930 -11.313 -6.210 1.00 88.25 107 HIS A C 1
ATOM 814 O O . HIS A 1 107 ? -7.559 -10.746 -5.183 1.00 88.25 107 HIS A O 1
ATOM 820 N N . ALA A 1 108 ? -8.143 -12.632 -6.256 1.00 91.25 108 ALA A N 1
ATOM 821 C CA . ALA A 1 108 ? -8.195 -13.487 -5.069 1.00 91.25 108 ALA A CA 1
ATOM 822 C C . ALA A 1 108 ? -6.963 -13.362 -4.154 1.00 91.25 108 ALA A C 1
ATOM 824 O O . ALA A 1 108 ? -7.132 -13.269 -2.944 1.00 91.25 108 ALA A O 1
ATOM 825 N N . PHE A 1 109 ? -5.748 -13.314 -4.716 1.00 90.00 109 PHE A N 1
ATOM 826 C CA . PHE A 1 109 ? -4.522 -13.175 -3.916 1.00 90.00 109 PHE A CA 1
ATOM 827 C C . PHE A 1 109 ? -4.464 -11.861 -3.131 1.00 90.00 109 PHE A C 1
ATOM 829 O O . PHE A 1 109 ? -4.250 -11.904 -1.931 1.00 90.00 109 PHE A O 1
ATOM 836 N N . ILE A 1 110 ? -4.724 -10.710 -3.758 1.00 91.00 110 ILE A N 1
ATOM 837 C CA . ILE A 1 110 ? -4.738 -9.438 -3.027 1.00 91.00 110 ILE A CA 1
ATOM 838 C C . ILE A 1 110 ? -5.858 -9.428 -1.986 1.00 91.00 110 ILE A C 1
ATOM 840 O O . ILE A 1 110 ? -5.626 -9.080 -0.830 1.00 91.00 110 ILE A O 1
ATOM 844 N N . LEU A 1 111 ? -7.066 -9.853 -2.364 1.00 92.56 111 LEU A N 1
ATOM 845 C CA . LEU A 1 111 ? -8.219 -9.846 -1.462 1.00 92.56 111 LEU A CA 1
ATOM 846 C C . LEU A 1 111 ? -8.025 -10.748 -0.237 1.00 92.56 111 LEU A C 1
ATOM 848 O O . LEU A 1 111 ? -8.495 -10.395 0.839 1.00 92.56 111 LEU A O 1
ATOM 852 N N . ALA A 1 112 ? -7.337 -11.882 -0.381 1.00 93.12 112 ALA A N 1
ATOM 853 C CA . ALA A 1 112 ? -7.063 -12.795 0.727 1.00 93.12 112 ALA A CA 1
ATOM 854 C C . ALA A 1 112 ? -6.084 -12.212 1.760 1.00 93.12 112 ALA A C 1
ATOM 856 O O . ALA A 1 112 ? -6.187 -12.544 2.942 1.00 93.12 112 ALA A O 1
ATOM 857 N N . GLU A 1 113 ? -5.170 -11.339 1.324 1.00 94.62 113 GLU A N 1
ATOM 858 C CA . GLU A 1 113 ? -4.176 -10.712 2.201 1.00 94.62 113 GLU A CA 1
ATOM 859 C C . GLU A 1 113 ? -4.607 -9.341 2.733 1.00 94.62 113 GLU A C 1
ATOM 861 O O . GLU A 1 113 ? -4.030 -8.843 3.695 1.00 94.62 113 GLU A O 1
ATOM 866 N N . THR A 1 114 ? -5.633 -8.731 2.141 1.00 94.56 114 THR A N 1
ATOM 867 C CA . THR A 1 114 ? -6.075 -7.373 2.474 1.00 94.56 114 THR A CA 1
ATOM 868 C C . THR A 1 114 ? -7.014 -7.356 3.674 1.00 94.56 114 THR A C 1
ATOM 870 O O . THR A 1 114 ? -8.041 -8.030 3.679 1.00 94.56 114 THR A O 1
ATOM 873 N N . ASP A 1 115 ? -6.739 -6.498 4.657 1.00 96.38 115 ASP A N 1
ATOM 874 C CA . ASP A 1 115 ? -7.661 -6.293 5.776 1.00 96.38 115 ASP A CA 1
ATOM 875 C C . ASP A 1 115 ? -8.767 -5.271 5.474 1.00 96.38 115 ASP A C 1
ATOM 877 O O . ASP A 1 115 ? -9.844 -5.306 6.075 1.00 96.38 115 ASP A O 1
ATOM 881 N N . MET A 1 116 ? -8.480 -4.304 4.601 1.00 95.75 116 MET A N 1
ATOM 882 C CA . MET A 1 116 ? -9.418 -3.262 4.195 1.00 95.75 116 MET A CA 1
ATOM 883 C C . MET A 1 116 ? -9.190 -2.875 2.733 1.00 95.75 116 MET A C 1
ATOM 885 O O . MET A 1 116 ? -8.120 -2.381 2.384 1.00 95.75 116 MET A O 1
ATOM 889 N N . MET A 1 117 ? -10.211 -3.071 1.899 1.00 95.06 117 MET A N 1
ATOM 890 C CA . MET A 1 117 ? -10.216 -2.685 0.487 1.00 95.06 117 MET A CA 1
ATOM 891 C C . MET A 1 117 ? -11.185 -1.519 0.291 1.00 95.06 117 MET A C 1
ATOM 893 O O . MET A 1 117 ? -12.361 -1.623 0.636 1.00 95.06 117 MET A O 1
ATOM 897 N N . LEU A 1 118 ? -10.687 -0.417 -0.261 1.00 95.50 118 LEU A N 1
ATOM 898 C CA . LEU A 1 118 ? -11.429 0.823 -0.471 1.00 95.50 118 LEU A CA 1
ATOM 899 C C . LEU A 1 118 ? -11.425 1.174 -1.955 1.00 95.50 118 LEU A C 1
ATOM 901 O O . LEU A 1 118 ? -10.469 0.893 -2.673 1.00 95.50 118 LEU A O 1
ATOM 905 N N . ASP A 1 119 ? -12.495 1.800 -2.427 1.00 93.50 119 ASP A N 1
ATOM 906 C CA . ASP A 1 119 ? -12.691 2.056 -3.856 1.00 93.50 119 ASP A CA 1
ATOM 907 C C . ASP A 1 119 ? -11.889 3.266 -4.339 1.00 93.50 119 ASP A C 1
ATOM 909 O O . ASP A 1 119 ? -11.604 3.411 -5.527 1.00 93.50 119 ASP A O 1
ATOM 913 N N . THR A 1 120 ? -11.531 4.162 -3.416 1.00 90.94 120 THR A N 1
ATOM 914 C CA . THR A 1 120 ? -10.836 5.412 -3.729 1.00 90.94 120 THR A CA 1
ATOM 915 C C . THR A 1 120 ? -9.795 5.766 -2.673 1.00 90.94 120 THR A C 1
ATOM 917 O O . THR A 1 120 ? -9.942 5.458 -1.489 1.00 90.94 120 THR A O 1
ATOM 920 N N . ARG A 1 121 ? -8.780 6.532 -3.085 1.00 89.94 121 ARG A N 1
ATOM 921 C CA . ARG A 1 121 ? -7.799 7.142 -2.176 1.00 89.94 121 ARG A CA 1
ATOM 922 C C . ARG A 1 121 ? -8.461 8.021 -1.115 1.00 89.94 121 ARG A C 1
ATOM 924 O O . ARG A 1 121 ? -8.030 8.039 0.030 1.00 89.94 121 ARG A O 1
ATOM 931 N N . PHE A 1 122 ? -9.526 8.734 -1.481 1.00 90.31 122 PHE A N 1
ATOM 932 C CA . PHE A 1 122 ? -10.244 9.598 -0.545 1.00 90.31 122 PHE A CA 1
ATOM 933 C C . PHE A 1 122 ? -10.891 8.799 0.596 1.00 90.31 122 PHE A C 1
ATOM 935 O O . PHE A 1 122 ? -10.788 9.190 1.755 1.00 90.31 122 PHE A O 1
ATOM 942 N N . GLN A 1 123 ? -11.494 7.647 0.291 1.00 93.00 123 GLN A N 1
ATOM 943 C CA . GLN A 1 123 ? -12.008 6.747 1.326 1.00 93.00 123 GLN A CA 1
ATOM 944 C C . GLN A 1 123 ? -10.885 6.230 2.236 1.00 93.00 123 GLN A C 1
ATOM 946 O O . GLN A 1 123 ? -11.082 6.147 3.446 1.00 93.00 123 GLN A O 1
ATOM 951 N N . ALA A 1 124 ? -9.701 5.934 1.686 1.00 92.25 124 ALA A N 1
ATOM 952 C CA . ALA A 1 124 ? -8.539 5.550 2.492 1.00 92.25 124 ALA A CA 1
ATOM 953 C C . ALA A 1 124 ? -8.095 6.666 3.440 1.00 92.25 124 ALA A C 1
ATOM 955 O O . ALA A 1 124 ? -7.827 6.418 4.612 1.00 92.25 124 ALA A O 1
ATOM 956 N N . PHE A 1 125 ? -8.085 7.908 2.971 1.00 91.06 125 PHE A N 1
ATOM 957 C CA . PHE A 1 125 ? -7.770 9.067 3.801 1.00 91.06 125 PHE A CA 1
ATOM 958 C C . PHE A 1 125 ? -8.755 9.269 4.956 1.00 91.06 125 PHE A C 1
ATOM 960 O O . PHE A 1 125 ? -8.318 9.484 6.088 1.00 91.06 125 PHE A O 1
ATOM 967 N N . GLU A 1 126 ? -10.062 9.140 4.714 1.00 92.00 126 GLU A N 1
ATOM 968 C CA . GLU A 1 126 ? -11.047 9.196 5.802 1.00 92.00 126 GLU A CA 1
ATOM 969 C C . GLU A 1 126 ? -10.908 8.000 6.761 1.00 92.00 126 GLU A C 1
ATOM 971 O O . GLU A 1 126 ? -10.976 8.188 7.975 1.00 92.00 126 GLU A O 1
ATOM 976 N N . TYR A 1 127 ? -10.595 6.799 6.257 1.00 92.19 127 TYR A N 1
ATOM 977 C CA . TYR A 1 127 ? -10.281 5.644 7.105 1.00 92.19 127 TYR A CA 1
ATOM 978 C C . TYR A 1 127 ? -9.104 5.930 8.051 1.00 92.19 127 TYR A C 1
ATOM 980 O O . TYR A 1 127 ? -9.219 5.714 9.256 1.00 92.19 127 TYR A O 1
ATOM 988 N N . PHE A 1 128 ? -7.987 6.462 7.544 1.00 91.19 128 PHE A N 1
ATOM 989 C CA . PHE A 1 128 ? -6.813 6.781 8.368 1.00 91.19 128 PHE A CA 1
ATOM 990 C C . PHE A 1 128 ? -7.089 7.886 9.394 1.00 91.19 128 PHE A C 1
ATOM 992 O O . PHE A 1 128 ? -6.645 7.818 10.540 1.00 91.19 128 PHE A O 1
ATOM 999 N N . LYS A 1 129 ? -7.881 8.888 9.019 1.00 88.81 129 LYS A N 1
ATOM 1000 C CA . LYS A 1 129 ? -8.303 9.960 9.926 1.00 88.81 129 LYS A CA 1
ATOM 1001 C C . LYS A 1 129 ? -9.120 9.439 11.112 1.00 88.81 129 LYS A C 1
ATOM 1003 O O . LYS A 1 129 ? -8.984 9.960 12.220 1.00 88.81 129 LYS A O 1
ATOM 1008 N N . ASP A 1 130 ? -9.961 8.430 10.899 1.00 86.50 130 ASP A N 1
ATOM 1009 C CA . ASP A 1 130 ? -10.752 7.819 11.969 1.00 86.50 130 ASP A CA 1
ATOM 1010 C C . ASP A 1 130 ? -9.972 6.757 12.752 1.00 86.50 130 ASP A C 1
ATOM 1012 O O . ASP A 1 130 ? -10.143 6.649 13.967 1.00 86.50 130 ASP A O 1
ATOM 1016 N N . TYR A 1 131 ? -9.047 6.047 12.103 1.00 80.38 131 TYR A N 1
ATOM 1017 C CA . TYR A 1 131 ? -8.174 5.060 12.742 1.00 80.38 131 TYR A CA 1
ATOM 1018 C C . TYR A 1 131 ? -7.387 5.657 13.923 1.00 80.38 131 TYR A C 1
ATOM 1020 O O . TYR A 1 131 ? -7.320 5.053 14.995 1.00 80.38 131 TYR A O 1
ATOM 1028 N N . PHE A 1 132 ? -6.879 6.887 13.782 1.00 64.81 132 PHE A N 1
ATOM 1029 C CA . PHE A 1 132 ? -6.188 7.604 14.863 1.00 64.81 132 PHE A CA 1
ATOM 1030 C C . PHE A 1 132 ? -7.070 7.871 16.092 1.00 64.81 132 PHE A C 1
ATOM 1032 O O . PHE A 1 132 ? -6.590 7.807 17.223 1.00 64.81 132 PHE A O 1
ATOM 1039 N N . LYS A 1 133 ? -8.367 8.144 15.897 1.00 60.88 133 LYS A N 1
ATOM 1040 C CA . LYS A 1 133 ? -9.289 8.470 17.002 1.00 60.88 133 LYS A CA 1
ATOM 1041 C C . LYS A 1 133 ? -9.577 7.268 17.897 1.00 60.88 133 LYS A C 1
ATOM 1043 O O . LYS A 1 133 ? -9.934 7.442 19.060 1.00 60.88 133 LYS A O 1
ATOM 1048 N N . CYS A 1 134 ? -9.436 6.058 17.363 1.00 53.88 134 CYS A N 1
ATOM 1049 C CA . CYS A 1 134 ? -9.646 4.824 18.111 1.00 53.88 134 CYS A CA 1
ATOM 1050 C C . CYS A 1 134 ? -8.360 4.273 18.752 1.00 53.88 134 CYS A C 1
ATOM 1052 O O . CYS A 1 134 ? -8.466 3.478 19.680 1.00 53.88 134 CYS A O 1
ATOM 1054 N N . GLY A 1 135 ? -7.173 4.711 18.311 1.00 50.28 135 GLY A N 1
ATOM 1055 C CA . GLY A 1 135 ? -5.870 4.204 18.768 1.00 50.28 135 GLY A CA 1
ATOM 1056 C C . GLY A 1 135 ? -5.248 4.903 19.986 1.00 50.28 135 GLY A C 1
ATOM 1057 O O . GLY A 1 135 ? -4.109 4.609 20.325 1.00 50.28 135 GLY A O 1
ATOM 1058 N N . SER A 1 136 ? -5.947 5.836 20.643 1.00 40.81 136 SER A N 1
ATOM 1059 C CA . SER A 1 136 ? -5.444 6.575 21.823 1.00 40.81 136 SER A CA 1
ATOM 1060 C C . SER A 1 136 ? -5.895 5.994 23.177 1.00 40.81 136 SER A C 1
ATOM 1062 O O . SER A 1 136 ? -6.064 6.751 24.135 1.00 40.81 136 SER A O 1
ATOM 1064 N N . ARG A 1 137 ? -6.156 4.686 23.271 1.00 35.66 137 ARG A N 1
ATOM 1065 C CA . ARG A 1 137 ? -6.521 4.020 24.533 1.00 35.66 137 ARG A CA 1
ATOM 1066 C C . ARG A 1 137 ? -5.575 2.884 24.861 1.00 35.66 137 ARG A C 1
ATOM 1068 O O . ARG A 1 137 ? -5.327 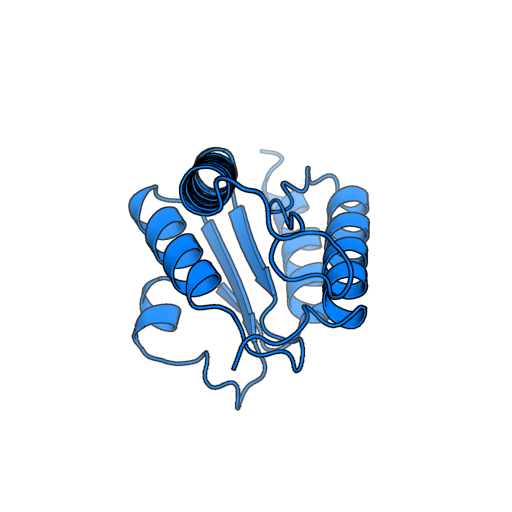2.072 23.948 1.00 35.66 137 ARG A O 1
#

Radius of gyration: 15.58 Å; chains: 1; bounding box: 42×29×46 Å